Protein AF-A0A8B6D4Q1-F1 (afdb_monomer_lite)

pLDDT: mean 79.14, std 15.72, range [38.34, 98.31]

Structure (mmCIF, N/CA/C/O backbone):
data_AF-A0A8B6D4Q1-F1
#
_entry.id   AF-A0A8B6D4Q1-F1
#
loop_
_atom_site.group_PDB
_atom_site.id
_atom_site.type_symbol
_atom_site.label_atom_id
_atom_site.label_alt_id
_atom_site.label_comp_id
_atom_site.label_asym_id
_atom_site.label_entity_id
_atom_site.label_seq_id
_atom_site.pdbx_PDB_ins_code
_atom_site.Cartn_x
_atom_site.Cartn_y
_atom_site.Cartn_z
_atom_site.occupancy
_atom_site.B_iso_or_equiv
_atom_site.auth_seq_id
_atom_site.auth_comp_id
_atom_site.auth_asym_id
_atom_site.auth_atom_id
_atom_site.pdbx_PDB_model_num
ATOM 1 N N . MET A 1 1 ? 17.495 -22.645 78.482 1.00 38.34 1 MET A N 1
ATOM 2 C CA . MET A 1 1 ? 16.752 -23.537 77.558 1.00 38.34 1 MET A CA 1
ATOM 3 C C . MET A 1 1 ? 15.579 -22.728 77.011 1.00 38.34 1 MET A C 1
ATOM 5 O O . MET A 1 1 ? 14.772 -22.287 77.807 1.00 38.34 1 MET A O 1
ATOM 9 N N . GLY A 1 2 ? 15.636 -22.197 75.783 1.00 45.78 2 GLY A N 1
ATOM 10 C CA . GLY A 1 2 ? 15.195 -22.873 74.546 1.00 45.78 2 GLY A CA 1
ATOM 11 C C . GLY A 1 2 ? 13.665 -23.019 74.575 1.00 45.78 2 GLY A C 1
ATOM 12 O O . GLY A 1 2 ? 13.181 -23.778 75.397 1.00 45.78 2 GLY A O 1
ATOM 13 N N . LYS A 1 3 ? 12.842 -22.310 73.795 1.00 46.56 3 LYS A N 1
ATOM 14 C CA . LYS A 1 3 ? 12.865 -22.081 72.340 1.00 46.56 3 LYS A CA 1
ATOM 15 C C . LYS A 1 3 ? 12.187 -20.735 72.004 1.00 46.56 3 LYS A C 1
ATOM 17 O O . LYS A 1 3 ? 11.174 -20.408 72.609 1.00 46.56 3 LYS A O 1
ATOM 22 N N . LYS A 1 4 ? 12.697 -19.994 71.014 1.00 43.94 4 LYS A N 1
ATOM 23 C CA . LYS A 1 4 ? 11.911 -19.000 70.257 1.00 43.94 4 LYS A CA 1
ATOM 24 C C . LYS A 1 4 ? 11.621 -19.601 68.883 1.00 43.94 4 LYS A C 1
ATOM 26 O O . LYS A 1 4 ? 12.554 -19.994 68.186 1.00 43.94 4 LYS A O 1
ATOM 31 N N . GLU A 1 5 ? 10.341 -19.720 68.548 1.00 48.22 5 GLU A N 1
ATOM 32 C CA . GLU A 1 5 ? 9.853 -20.170 67.246 1.00 48.22 5 GLU A CA 1
ATOM 33 C C . GLU A 1 5 ? 10.176 -19.133 66.167 1.00 48.22 5 GLU A C 1
ATOM 35 O O . GLU A 1 5 ? 9.776 -17.974 66.241 1.00 48.22 5 GLU A O 1
ATOM 40 N N . VAL A 1 6 ? 10.929 -19.574 65.163 1.00 70.56 6 VAL A N 1
ATOM 41 C CA . VAL A 1 6 ? 11.118 -18.893 63.884 1.00 70.56 6 VAL A CA 1
ATOM 42 C C . VAL A 1 6 ? 10.270 -19.650 62.865 1.00 70.56 6 VAL A C 1
ATOM 44 O O . VAL A 1 6 ? 10.597 -20.801 62.581 1.00 70.56 6 VAL A O 1
ATOM 47 N N . LYS A 1 7 ? 9.197 -19.016 62.368 1.00 52.94 7 LYS A N 1
ATOM 48 C CA . LYS A 1 7 ? 8.333 -19.318 61.193 1.00 52.94 7 LYS A CA 1
ATOM 49 C C . LYS A 1 7 ? 6.954 -18.732 61.534 1.00 52.94 7 LYS A C 1
ATOM 51 O O . LYS A 1 7 ? 6.496 -18.899 62.648 1.00 52.94 7 LYS A O 1
ATOM 56 N N . ASP A 1 8 ? 6.257 -17.974 60.705 1.00 53.75 8 ASP A N 1
ATOM 57 C CA . ASP A 1 8 ? 5.904 -18.292 59.334 1.00 53.75 8 ASP A CA 1
ATOM 58 C C . ASP A 1 8 ? 5.216 -17.046 58.733 1.00 53.75 8 ASP A C 1
ATOM 60 O O . ASP A 1 8 ? 4.076 -16.748 59.059 1.00 53.75 8 ASP A O 1
ATOM 64 N N . ASN A 1 9 ? 5.922 -16.246 57.934 1.00 59.84 9 ASN A N 1
ATOM 65 C CA . ASN A 1 9 ? 5.298 -15.189 57.111 1.00 59.84 9 ASN A CA 1
ATOM 66 C C . ASN A 1 9 ? 5.635 -15.364 55.619 1.00 59.84 9 ASN A C 1
ATOM 68 O O . ASN A 1 9 ? 5.068 -14.719 54.744 1.00 59.84 9 ASN A O 1
ATOM 72 N N . SER A 1 10 ? 6.568 -16.267 55.317 1.00 60.53 10 SER A N 1
ATOM 73 C CA . SER A 1 10 ? 7.021 -16.603 53.973 1.00 60.53 10 SER A CA 1
ATOM 74 C C . SER A 1 10 ? 6.274 -17.800 53.376 1.00 60.53 10 SER A C 1
ATOM 76 O O . SER A 1 10 ? 6.248 -17.917 52.153 1.00 60.53 10 SER A O 1
ATOM 78 N N . VAL A 1 11 ? 5.611 -18.649 54.180 1.00 59.97 11 VAL A N 1
ATOM 79 C CA . VAL A 1 11 ? 4.752 -19.733 53.657 1.00 59.97 11 VAL A CA 1
ATOM 80 C C . VAL A 1 11 ? 3.339 -19.220 53.355 1.00 59.97 11 VAL A C 1
ATOM 82 O O . VAL A 1 11 ? 2.666 -19.765 52.484 1.00 59.97 11 VAL A O 1
ATOM 85 N N . GLU A 1 12 ? 2.889 -18.132 53.987 1.00 58.28 12 GLU A N 1
ATOM 86 C CA . GLU A 1 12 ? 1.572 -17.537 53.709 1.00 58.28 12 GLU A CA 1
ATOM 87 C C . GLU A 1 12 ? 1.509 -16.841 52.334 1.00 58.28 12 GLU A C 1
ATOM 89 O O . GLU A 1 12 ? 0.528 -16.994 51.602 1.00 58.28 12 GLU A O 1
ATOM 94 N N . LEU A 1 13 ? 2.591 -16.168 51.921 1.00 62.28 13 LEU A N 1
ATOM 95 C CA . LEU A 1 13 ? 2.729 -15.562 50.586 1.00 62.28 13 LEU A CA 1
ATOM 96 C C . LEU A 1 13 ? 2.746 -16.611 49.462 1.00 62.28 13 LEU A C 1
ATOM 98 O O . LEU A 1 13 ? 2.117 -16.414 48.423 1.00 62.28 13 LEU A O 1
ATOM 102 N N . GLU A 1 14 ? 3.406 -17.745 49.696 1.00 58.44 14 GLU A N 1
ATOM 103 C CA . GLU A 1 14 ? 3.440 -18.885 48.771 1.00 58.44 14 GLU A CA 1
ATOM 104 C C . GLU A 1 14 ? 2.133 -19.696 48.775 1.00 58.44 14 GLU A C 1
ATOM 106 O O . GLU A 1 14 ? 1.734 -20.252 47.755 1.00 58.44 14 GLU A O 1
ATOM 111 N N . LYS A 1 15 ? 1.400 -19.744 49.893 1.00 54.62 15 LYS A N 1
ATOM 112 C CA . LYS A 1 15 ? 0.054 -20.337 49.909 1.00 54.62 15 LYS A CA 1
ATOM 113 C C . LYS A 1 15 ? -0.954 -19.467 49.168 1.00 54.62 15 LYS A C 1
ATOM 115 O O . LYS A 1 15 ? -1.794 -20.012 48.456 1.00 54.62 15 LYS A O 1
ATOM 120 N N . LYS A 1 16 ? -0.857 -18.139 49.276 1.00 56.19 16 LYS A N 1
ATOM 121 C CA . LYS A 1 16 ? -1.745 -17.201 48.570 1.00 56.19 16 LYS A CA 1
ATOM 122 C C . LYS A 1 16 ? -1.600 -17.303 47.048 1.00 56.19 16 LYS A C 1
ATOM 124 O O . LYS A 1 16 ? -2.609 -17.255 46.347 1.00 56.19 16 LYS A O 1
ATOM 129 N N . SER A 1 17 ? -0.384 -17.523 46.543 1.00 59.78 17 SER A N 1
ATOM 130 C CA . SER A 1 17 ? -0.110 -17.704 45.107 1.00 59.78 17 SER A CA 1
ATOM 131 C C . SER A 1 17 ? -0.538 -19.068 44.547 1.00 59.78 17 SER A C 1
ATOM 133 O O . SER A 1 17 ? -0.742 -19.187 43.342 1.00 59.78 17 SER A O 1
ATOM 135 N N . ARG A 1 18 ? -0.723 -20.085 45.400 1.00 60.16 18 ARG A N 1
ATOM 136 C CA . ARG A 1 18 ? -1.125 -21.449 45.008 1.00 60.16 18 ARG A CA 1
ATOM 137 C C . ARG A 1 18 ? -2.599 -21.767 45.261 1.00 60.16 18 ARG A C 1
ATOM 139 O O . ARG A 1 18 ? -3.011 -22.917 45.109 1.00 60.16 18 ARG A O 1
ATOM 146 N N . THR A 1 19 ? -3.409 -20.783 45.652 1.00 74.12 19 THR A N 1
ATOM 147 C CA . THR A 1 19 ? -4.863 -20.985 45.679 1.00 74.12 19 THR A CA 1
ATOM 148 C C . THR A 1 19 ? -5.424 -20.854 44.266 1.00 74.12 19 THR A C 1
AT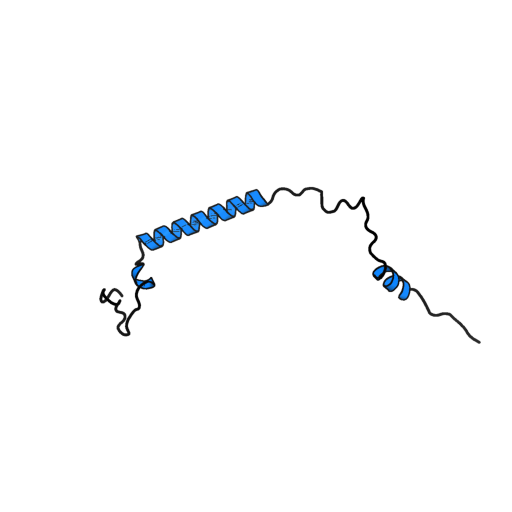OM 150 O O . THR A 1 19 ? -5.084 -19.892 43.575 1.00 74.12 19 THR A O 1
ATOM 153 N N . PRO A 1 20 ? -6.261 -21.800 43.801 1.00 74.38 20 PRO A N 1
ATOM 154 C CA . PRO A 1 20 ? -6.915 -21.648 42.512 1.00 74.38 20 PRO A CA 1
ATOM 155 C C . PRO A 1 20 ? -7.717 -20.346 42.539 1.00 74.38 20 PRO A C 1
ATOM 157 O O . PRO A 1 20 ? -8.523 -20.131 43.449 1.00 74.38 20 PRO A O 1
ATOM 160 N N . LEU A 1 21 ? -7.461 -19.475 41.559 1.00 74.81 21 LEU A N 1
ATOM 161 C CA . LEU A 1 21 ? -8.221 -18.248 41.344 1.00 74.81 21 LEU A CA 1
ATOM 162 C C . LEU A 1 21 ? -9.704 -18.625 41.277 1.00 74.81 21 LEU A C 1
ATOM 164 O O . LEU A 1 21 ? -10.148 -19.270 40.327 1.00 74.81 21 LEU A O 1
ATOM 168 N N . LYS A 1 22 ? -10.462 -18.281 42.322 1.00 79.88 22 LYS A N 1
ATOM 169 C CA . LYS A 1 22 ? -11.905 -18.515 42.341 1.00 79.88 22 LYS A CA 1
ATOM 170 C C . LYS A 1 22 ? -12.536 -17.611 41.288 1.00 79.88 22 LYS A C 1
ATOM 172 O O . LYS A 1 22 ? -12.357 -16.397 41.333 1.00 79.88 22 LYS A O 1
ATOM 177 N N . TYR A 1 23 ? -13.250 -18.220 40.345 1.00 78.06 23 TYR A N 1
ATOM 178 C CA . TYR A 1 23 ? -14.042 -17.507 39.351 1.00 78.06 23 TYR A CA 1
ATOM 179 C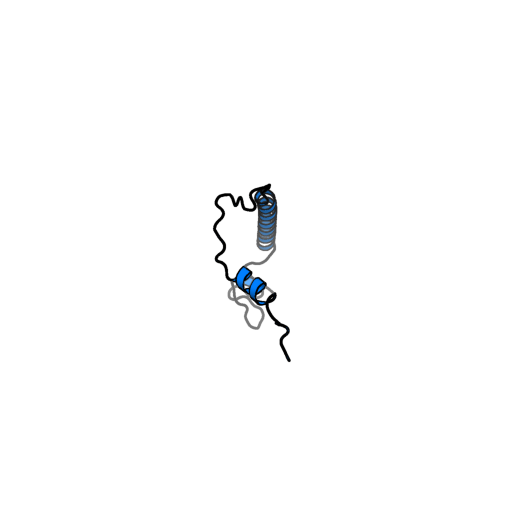 C . TYR A 1 23 ? -15.076 -16.625 40.062 1.00 78.06 23 TYR A C 1
ATOM 181 O O . TYR A 1 23 ? -15.926 -17.136 40.791 1.00 78.06 23 TYR A O 1
ATOM 189 N N . ASP A 1 24 ? -14.975 -15.309 39.872 1.00 81.06 24 ASP A N 1
ATOM 190 C CA . ASP A 1 24 ? -15.951 -14.343 40.368 1.00 81.06 24 ASP A CA 1
ATOM 191 C C . ASP A 1 24 ? -16.997 -14.076 39.268 1.00 81.06 24 ASP A C 1
ATOM 193 O O . ASP A 1 24 ? -16.660 -13.475 38.244 1.00 81.06 24 ASP A O 1
ATOM 197 N N . PRO A 1 25 ? -18.265 -14.495 39.444 1.00 80.50 25 PRO A N 1
ATOM 198 C CA . PRO A 1 25 ? -19.331 -14.252 38.469 1.00 80.50 25 PRO A CA 1
ATOM 199 C C . PRO A 1 25 ? -19.696 -12.764 38.330 1.00 80.50 25 PRO A C 1
ATOM 201 O O . PRO A 1 25 ? -20.367 -12.383 37.372 1.00 80.50 25 PRO A O 1
ATOM 204 N N . ASN A 1 26 ? -19.252 -11.910 39.259 1.00 79.25 26 ASN A N 1
ATOM 205 C CA . ASN A 1 26 ? -19.358 -10.455 39.169 1.00 79.25 26 ASN A CA 1
ATOM 206 C C . ASN A 1 26 ? -18.111 -9.796 38.564 1.00 79.25 26 ASN A C 1
ATOM 208 O O . ASN A 1 26 ? -18.075 -8.563 38.481 1.00 79.25 26 ASN A O 1
ATOM 212 N N . PHE A 1 27 ? -17.119 -10.574 38.098 1.00 79.31 27 PHE A N 1
ATOM 213 C CA . PHE A 1 27 ? -15.958 -10.045 37.387 1.00 79.31 27 PHE A CA 1
ATOM 214 C C . PHE A 1 27 ? -16.381 -9.474 36.036 1.00 79.31 27 PHE A C 1
ATOM 216 O O . PHE A 1 27 ? -16.327 -10.085 34.968 1.00 79.31 27 PHE A O 1
ATOM 223 N N . LYS A 1 28 ? -16.798 -8.222 36.103 1.00 72.50 28 LYS A N 1
ATOM 224 C CA . LYS A 1 28 ? -16.910 -7.327 34.977 1.00 72.50 28 LYS A CA 1
ATOM 225 C C . LYS A 1 28 ? -15.479 -6.925 34.657 1.00 72.50 28 LYS A C 1
ATOM 227 O O . LYS A 1 28 ? -14.930 -6.060 35.331 1.00 72.50 28 LYS A O 1
ATOM 232 N N . GLY A 1 29 ? -14.867 -7.617 33.692 1.00 74.56 29 GLY A N 1
ATOM 233 C CA . GLY A 1 29 ? -13.532 -7.297 33.184 1.00 74.56 29 GLY A CA 1
ATOM 234 C C . GLY A 1 29 ? -13.441 -5.853 32.661 1.00 74.56 29 GLY A C 1
ATOM 235 O O . GLY A 1 29 ? -14.298 -5.021 32.957 1.00 74.56 29 GLY A O 1
ATOM 236 N N . PRO A 1 30 ? -12.439 -5.497 31.847 1.00 75.44 30 PRO A N 1
ATOM 237 C CA . PRO A 1 30 ? -12.332 -4.149 31.284 1.00 75.44 30 PRO A CA 1
ATOM 238 C C . PRO A 1 30 ? -13.488 -3.848 30.296 1.00 75.44 30 PRO A C 1
ATOM 240 O O . PRO A 1 30 ? -13.337 -3.965 29.080 1.00 75.44 30 PRO A O 1
ATOM 243 N N . ILE A 1 31 ? -14.665 -3.505 30.835 1.00 66.25 31 ILE A N 1
ATOM 244 C CA . ILE A 1 31 ? -15.947 -3.300 30.131 1.00 66.25 31 ILE A CA 1
ATOM 245 C C . ILE A 1 31 ? -16.273 -1.800 30.016 1.00 66.25 31 ILE A C 1
ATOM 247 O O . ILE A 1 31 ? -17.196 -1.408 29.310 1.00 66.25 31 ILE A O 1
ATOM 251 N N . LYS A 1 32 ? -15.506 -0.916 30.665 1.00 65.62 32 LYS A N 1
ATOM 252 C CA . LYS A 1 32 ? -15.743 0.531 30.590 1.00 65.62 32 LYS A CA 1
ATOM 253 C C . LYS A 1 32 ? -14.915 1.173 29.471 1.00 65.62 32 LYS A C 1
ATOM 255 O O . LYS A 1 32 ? -13.693 1.080 29.471 1.00 65.62 32 LYS A O 1
ATOM 260 N N . ASN A 1 33 ? -15.620 1.852 28.561 1.00 61.53 33 ASN A N 1
ATOM 261 C CA . ASN A 1 33 ? -15.120 2.798 27.554 1.00 61.53 33 ASN A CA 1
ATOM 262 C C . ASN A 1 33 ? -14.150 2.235 26.500 1.00 61.53 33 ASN A C 1
ATOM 264 O O . ASN A 1 33 ? -13.079 2.790 26.259 1.00 61.53 33 ASN A O 1
ATOM 268 N N . ARG A 1 34 ? -14.555 1.174 25.795 1.00 69.12 34 ARG A N 1
ATOM 269 C CA . ARG A 1 34 ? -13.953 0.831 24.497 1.00 69.12 34 ARG A CA 1
ATOM 270 C C . ARG A 1 34 ? -14.486 1.817 23.445 1.00 69.12 34 ARG A C 1
ATOM 272 O O . ARG A 1 34 ? -15.470 1.523 22.777 1.00 69.12 34 ARG A O 1
ATOM 279 N N . SER A 1 35 ? -13.895 3.009 23.337 1.00 70.94 35 SER A N 1
ATOM 280 C CA . SER A 1 35 ? -14.135 3.848 22.153 1.00 70.94 35 SER A CA 1
ATOM 281 C C . SER A 1 35 ? -13.529 3.128 20.948 1.00 70.94 35 SER A C 1
ATOM 283 O O . SER A 1 35 ? -12.428 2.587 21.053 1.00 70.94 35 SER A O 1
ATOM 285 N N . CYS A 1 36 ? -14.266 3.030 19.845 1.00 79.00 36 CYS A N 1
ATOM 286 C CA . CYS A 1 36 ? -13.872 2.222 18.698 1.00 79.00 36 CYS A CA 1
ATOM 287 C C . CYS A 1 36 ? -12.655 2.863 18.002 1.00 79.00 36 CYS A C 1
ATOM 289 O O . CYS A 1 36 ? -12.803 3.743 17.158 1.00 79.00 36 CYS A O 1
ATOM 291 N N . THR A 1 37 ? -11.439 2.437 18.361 1.00 79.44 37 THR A N 1
ATOM 292 C CA . THR A 1 37 ? -10.183 2.831 17.689 1.00 79.44 37 THR A CA 1
ATOM 293 C C . THR A 1 37 ? -10.115 2.356 16.238 1.00 79.44 37 THR A C 1
ATOM 295 O O . THR A 1 37 ? -9.263 2.817 15.481 1.00 79.44 37 THR A O 1
ATOM 298 N N . ASP A 1 38 ? -11.022 1.460 15.852 1.00 83.00 38 ASP A N 1
ATOM 299 C CA . ASP A 1 38 ? -11.101 0.867 14.525 1.00 83.00 38 ASP A CA 1
ATOM 300 C C . ASP A 1 38 ? -11.335 1.926 13.440 1.00 83.00 38 ASP A C 1
ATOM 302 O O . ASP A 1 38 ? -10.624 1.962 12.447 1.00 83.00 38 ASP A O 1
ATOM 306 N N . ILE A 1 39 ? -12.226 2.894 13.678 1.00 89.12 39 ILE A N 1
ATOM 307 C CA . ILE A 1 39 ? -12.603 3.905 12.674 1.00 89.12 39 ILE A CA 1
ATOM 308 C C . ILE A 1 39 ? -11.389 4.729 12.216 1.00 89.12 39 ILE A C 1
ATOM 310 O O . ILE A 1 39 ? -11.160 4.903 11.020 1.00 89.12 39 ILE A O 1
ATOM 314 N N . ILE A 1 40 ? -10.587 5.222 13.163 1.00 91.81 40 ILE A N 1
ATOM 315 C CA . ILE A 1 40 ? -9.397 6.029 12.852 1.00 91.81 40 ILE A CA 1
ATOM 316 C C . ILE A 1 40 ? -8.330 5.154 12.183 1.00 91.81 40 ILE A C 1
ATOM 318 O O . ILE A 1 40 ? -7.724 5.572 11.198 1.00 91.81 40 ILE A O 1
ATOM 322 N N . CYS A 1 41 ? -8.128 3.932 12.683 1.00 91.94 41 CYS A N 1
ATOM 323 C CA . CYS A 1 41 ? -7.173 2.985 12.113 1.00 91.94 41 CYS A CA 1
ATOM 324 C C . CYS A 1 41 ? -7.522 2.634 10.657 1.00 91.94 41 CYS A C 1
ATOM 326 O O . CYS A 1 41 ? -6.661 2.704 9.779 1.00 91.94 41 CYS A O 1
ATOM 328 N N . CYS A 1 42 ? -8.795 2.347 10.375 1.00 93.88 42 CYS A N 1
ATOM 329 C CA . CYS A 1 42 ? -9.286 2.060 9.032 1.00 93.88 42 CYS A CA 1
ATOM 330 C C . CYS A 1 42 ? -9.080 3.239 8.078 1.00 93.88 42 CYS A C 1
ATOM 332 O O . CYS A 1 42 ? -8.617 3.033 6.960 1.00 93.88 42 CYS A O 1
ATOM 334 N N . LEU A 1 43 ? -9.378 4.473 8.501 1.00 95.88 43 LEU A N 1
ATOM 335 C CA . LEU A 1 43 ? -9.172 5.656 7.656 1.00 95.88 43 LEU A CA 1
ATOM 336 C C . LEU A 1 43 ? -7.694 5.857 7.301 1.00 95.88 43 LEU A C 1
ATOM 338 O O . LEU A 1 43 ? -7.369 6.073 6.134 1.00 95.88 43 LEU A O 1
ATOM 342 N N . LEU A 1 44 ? -6.795 5.735 8.282 1.00 96.62 44 LEU A N 1
ATOM 343 C CA . LEU A 1 44 ? -5.352 5.821 8.042 1.00 96.62 44 LEU A CA 1
ATOM 344 C C . LEU A 1 44 ? -4.870 4.718 7.093 1.00 96.62 44 LEU A C 1
ATOM 346 O O . LEU A 1 44 ? -4.092 4.991 6.178 1.00 96.62 44 LEU A O 1
ATOM 350 N N . PHE A 1 45 ? -5.364 3.491 7.269 1.00 96.44 45 PHE A N 1
ATOM 351 C CA . PHE A 1 45 ? -5.031 2.372 6.395 1.00 96.44 45 PHE A CA 1
ATOM 352 C C . PHE A 1 45 ? -5.499 2.611 4.954 1.00 96.44 45 PHE A C 1
ATOM 354 O O . PHE A 1 45 ? -4.728 2.408 4.019 1.00 96.44 45 PHE A O 1
ATOM 361 N N . LEU A 1 46 ? -6.721 3.110 4.755 1.00 97.69 46 LEU A N 1
ATOM 362 C CA . LEU A 1 46 ? -7.239 3.422 3.420 1.00 97.69 46 LEU A CA 1
ATOM 363 C C . LEU A 1 46 ? -6.444 4.538 2.733 1.00 97.69 46 LEU A C 1
ATOM 365 O O . LEU A 1 46 ? -6.148 4.422 1.545 1.00 97.69 46 LEU A O 1
ATOM 369 N N . ILE A 1 47 ? -6.052 5.583 3.468 1.00 98.19 47 ILE A N 1
ATOM 370 C CA . ILE A 1 47 ? -5.180 6.645 2.942 1.00 98.19 47 ILE A CA 1
ATOM 371 C C . ILE A 1 47 ? -3.828 6.063 2.521 1.00 98.19 47 ILE A C 1
ATOM 373 O O . ILE A 1 47 ? -3.336 6.374 1.437 1.00 98.19 47 ILE A O 1
ATOM 377 N N . PHE A 1 48 ? -3.243 5.195 3.347 1.00 98.00 48 PHE A N 1
ATOM 378 C CA . PHE A 1 48 ? -1.975 4.541 3.041 1.00 98.00 48 PHE A CA 1
ATOM 379 C C . PHE A 1 48 ? -2.064 3.675 1.777 1.00 98.00 48 PHE A C 1
ATOM 381 O O . PHE A 1 48 ? -1.244 3.826 0.871 1.00 98.00 48 PHE A O 1
ATOM 388 N N . ILE A 1 49 ? -3.092 2.828 1.669 1.00 98.31 49 ILE A N 1
ATOM 389 C CA . ILE A 1 49 ? -3.341 2.018 0.469 1.00 98.31 49 ILE A CA 1
ATOM 390 C C . ILE A 1 49 ? -3.564 2.913 -0.756 1.00 98.31 49 ILE A C 1
ATOM 392 O O . ILE A 1 49 ? -2.981 2.657 -1.807 1.00 98.31 49 ILE A O 1
ATOM 396 N N . GLY A 1 50 ? -4.340 3.992 -0.625 1.00 98.31 50 GLY A N 1
ATOM 397 C CA . GLY A 1 50 ? -4.529 4.973 -1.694 1.00 98.31 50 GLY A CA 1
ATOM 398 C C . GLY A 1 50 ? -3.206 5.588 -2.160 1.00 98.31 50 GLY A C 1
ATOM 399 O O . GLY A 1 50 ? -2.939 5.637 -3.360 1.00 98.31 50 GLY A O 1
ATOM 400 N N . GLY A 1 51 ? -2.338 5.977 -1.223 1.00 98.06 51 GLY A N 1
ATOM 401 C CA . GLY A 1 51 ? -0.996 6.478 -1.519 1.00 98.06 51 GLY A CA 1
ATOM 402 C C . GLY A 1 51 ? -0.138 5.460 -2.274 1.00 98.06 51 GLY A C 1
ATOM 403 O O . GLY A 1 51 ? 0.489 5.807 -3.274 1.00 98.06 51 GLY A O 1
ATOM 404 N N . LEU A 1 52 ? -0.163 4.189 -1.861 1.00 98.06 52 LEU A N 1
ATOM 405 C CA . LEU A 1 52 ? 0.551 3.116 -2.560 1.00 98.06 52 LEU A CA 1
ATOM 406 C C . LEU A 1 52 ? 0.034 2.901 -3.984 1.00 98.06 52 LEU A C 1
ATOM 4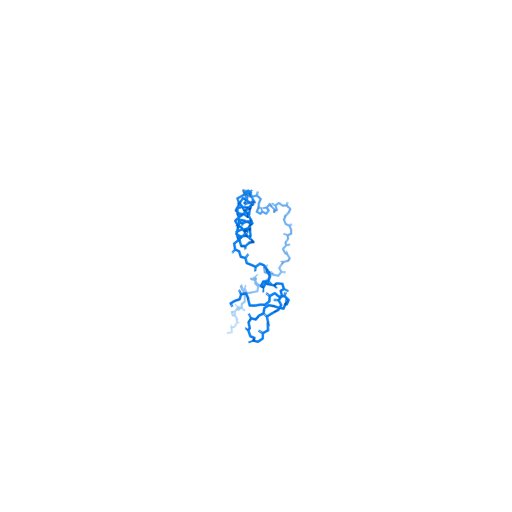08 O O . LEU A 1 52 ? 0.837 2.728 -4.899 1.00 98.06 52 LEU A O 1
ATOM 412 N N . VAL A 1 53 ? -1.283 2.948 -4.192 1.00 98.06 53 VAL A N 1
ATOM 413 C CA . VAL A 1 53 ? -1.881 2.829 -5.532 1.00 98.06 53 VAL A CA 1
ATOM 414 C C . VAL A 1 53 ? -1.430 3.981 -6.431 1.00 98.06 53 VAL A C 1
ATOM 416 O O . VAL A 1 53 ? -1.062 3.747 -7.582 1.00 98.06 53 VAL A O 1
ATOM 419 N N . VAL A 1 54 ? -1.396 5.212 -5.915 1.00 97.94 54 VAL A N 1
ATOM 420 C CA . VAL A 1 54 ? -0.905 6.377 -6.669 1.00 97.94 54 VAL A CA 1
ATOM 421 C C . VAL A 1 54 ? 0.561 6.199 -7.062 1.00 97.94 54 VAL A C 1
ATOM 423 O O . VAL A 1 54 ? 0.903 6.386 -8.231 1.00 97.94 54 VAL A O 1
ATOM 426 N N . VAL A 1 55 ? 1.418 5.790 -6.122 1.00 97.12 55 VAL A N 1
ATOM 427 C CA . VAL A 1 55 ? 2.841 5.528 -6.394 1.00 97.12 55 VAL A CA 1
ATOM 428 C C . VAL A 1 55 ? 3.007 4.409 -7.422 1.00 97.12 55 VAL A C 1
ATOM 430 O O . VAL A 1 55 ? 3.809 4.550 -8.343 1.00 97.12 55 VAL A O 1
ATOM 433 N N . ALA A 1 56 ? 2.223 3.334 -7.320 1.00 95.00 56 ALA A N 1
ATOM 434 C CA . ALA A 1 56 ? 2.246 2.246 -8.290 1.00 95.00 56 ALA A CA 1
ATOM 435 C C . ALA A 1 56 ? 1.886 2.751 -9.694 1.00 95.00 56 ALA A C 1
ATOM 437 O O . ALA A 1 56 ? 2.645 2.526 -10.633 1.00 95.00 56 ALA A O 1
ATOM 438 N N . ILE A 1 57 ? 0.781 3.492 -9.846 1.00 96.19 57 ILE A N 1
ATOM 439 C CA . ILE A 1 57 ? 0.376 4.066 -11.141 1.00 96.19 57 ILE A CA 1
ATOM 440 C C . ILE A 1 57 ? 1.467 4.985 -11.692 1.00 96.19 57 ILE A C 1
ATOM 442 O O . ILE A 1 57 ? 1.790 4.898 -12.875 1.00 96.19 57 ILE A O 1
ATOM 446 N N . PHE A 1 58 ? 2.053 5.839 -10.852 1.00 96.56 58 PHE A N 1
ATOM 447 C CA . PHE A 1 58 ? 3.148 6.716 -11.257 1.00 96.56 58 PHE A CA 1
ATOM 448 C C . PHE A 1 58 ? 4.348 5.907 -11.775 1.00 96.56 58 PHE A C 1
ATOM 450 O O . PHE A 1 58 ? 4.832 6.161 -12.877 1.00 96.56 58 PHE A O 1
ATOM 457 N N . ALA A 1 59 ? 4.769 4.874 -11.045 1.00 93.75 59 ALA A N 1
ATOM 458 C CA . ALA A 1 59 ? 5.855 3.991 -11.460 1.00 93.75 59 ALA A CA 1
ATOM 459 C C . ALA A 1 59 ? 5.544 3.246 -12.770 1.00 93.75 59 ALA A C 1
ATOM 461 O O . ALA A 1 59 ? 6.422 3.122 -13.615 1.00 93.75 59 ALA A O 1
ATOM 462 N N . PHE A 1 60 ? 4.303 2.806 -12.989 1.00 91.81 60 PHE A N 1
ATOM 463 C CA . PHE A 1 60 ? 3.909 2.169 -14.252 1.00 91.81 60 PHE A CA 1
ATOM 464 C C . PHE A 1 60 ? 3.833 3.146 -15.429 1.00 91.81 60 PHE A C 1
ATOM 466 O O . PHE A 1 60 ? 4.061 2.746 -16.568 1.00 91.81 60 PHE A O 1
ATOM 473 N N . LYS A 1 61 ? 3.466 4.409 -15.184 1.00 93.38 61 LYS A N 1
ATOM 474 C CA . LYS A 1 61 ? 3.343 5.430 -16.235 1.00 93.38 61 LYS A CA 1
ATOM 475 C C . LYS A 1 61 ? 4.693 5.985 -16.674 1.00 93.38 61 LYS A C 1
ATOM 477 O O . LYS A 1 61 ? 4.854 6.262 -17.858 1.00 93.38 61 LYS A O 1
ATOM 482 N N . TYR A 1 62 ? 5.615 6.177 -15.733 1.00 92.06 62 TYR A N 1
ATOM 483 C CA . TYR A 1 62 ? 6.902 6.832 -15.985 1.00 92.06 62 TYR A CA 1
ATOM 484 C C . TYR A 1 62 ? 8.107 5.886 -15.919 1.00 92.06 62 TYR A C 1
ATOM 486 O O . TYR A 1 62 ? 9.191 6.266 -16.351 1.00 92.06 62 TYR A O 1
ATOM 494 N N . GLY A 1 63 ? 7.945 4.679 -15.380 1.00 88.88 63 GLY A N 1
ATOM 495 C CA . GLY A 1 63 ? 8.983 3.650 -15.346 1.00 88.88 63 GLY A CA 1
ATOM 496 C C . GLY A 1 63 ? 8.871 2.654 -16.499 1.00 88.88 63 GLY A C 1
ATOM 497 O O . GLY A 1 63 ? 7.872 2.616 -17.216 1.00 88.88 63 GLY A O 1
ATOM 498 N N . ASP A 1 64 ? 9.898 1.814 -16.651 1.00 88.81 64 ASP A N 1
ATOM 499 C CA . ASP A 1 64 ? 9.889 0.698 -17.600 1.00 88.81 64 ASP A CA 1
ATOM 500 C C . ASP A 1 64 ? 9.686 -0.644 -16.863 1.00 88.81 64 ASP A C 1
ATOM 502 O O . ASP A 1 64 ? 10.620 -1.154 -16.235 1.00 88.81 64 ASP A O 1
ATOM 506 N N . PRO A 1 65 ? 8.483 -1.254 -16.914 1.00 86.12 65 PRO A N 1
ATOM 507 C CA . PRO A 1 65 ? 8.214 -2.527 -16.244 1.00 86.12 65 PRO A CA 1
ATOM 508 C C . PRO A 1 65 ? 8.979 -3.707 -16.862 1.00 86.12 65 PRO A C 1
ATOM 510 O O . PRO A 1 65 ? 9.083 -4.763 -16.232 1.00 86.12 65 PRO A O 1
ATOM 513 N N . LYS A 1 66 ? 9.532 -3.562 -18.074 1.00 84.75 66 LYS A N 1
ATOM 514 C CA . LYS A 1 66 ? 10.278 -4.639 -18.745 1.00 84.75 66 LYS A CA 1
ATOM 515 C C . LYS A 1 66 ? 11.572 -4.969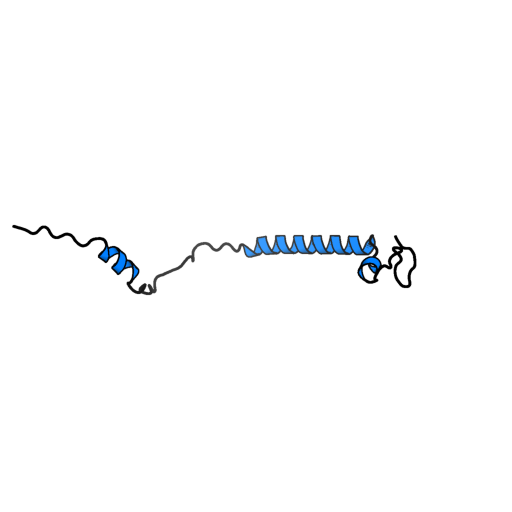 -18.017 1.00 84.75 66 LYS A C 1
ATOM 517 O O . LYS A 1 66 ? 11.977 -6.128 -18.026 1.00 84.75 66 LYS A O 1
ATOM 522 N N . LEU A 1 67 ? 12.159 -3.988 -17.334 1.00 84.75 67 LEU A N 1
ATOM 523 C CA . LEU A 1 67 ? 13.379 -4.173 -16.555 1.00 84.75 67 LEU A CA 1
ATOM 524 C C . LEU A 1 67 ? 13.184 -5.141 -15.371 1.00 84.75 67 LEU A C 1
ATOM 526 O O . LEU A 1 67 ? 14.146 -5.747 -14.914 1.00 84.75 67 LEU A O 1
ATOM 530 N N . LEU A 1 68 ? 11.946 -5.314 -14.889 1.00 86.19 68 LEU A N 1
ATOM 531 C CA . LEU A 1 68 ? 11.614 -6.282 -13.836 1.00 86.19 68 LEU A CA 1
ATOM 532 C C . LEU A 1 68 ? 11.271 -7.671 -14.386 1.00 86.19 68 LEU A C 1
ATOM 534 O O . LEU A 1 68 ? 11.475 -8.669 -13.700 1.00 86.19 68 LEU A O 1
ATOM 538 N N . LEU A 1 69 ? 10.701 -7.736 -15.593 1.00 87.62 69 LEU A N 1
ATOM 539 C CA . LEU A 1 69 ? 10.192 -8.983 -16.168 1.00 87.62 69 LEU A CA 1
ATOM 540 C C . LEU A 1 69 ? 11.274 -9.774 -16.910 1.00 87.62 69 LEU A C 1
ATOM 542 O O . LEU A 1 69 ? 11.236 -11.004 -16.929 1.00 87.62 69 LEU A O 1
ATOM 546 N N . TYR A 1 70 ? 12.207 -9.068 -17.551 1.00 88.88 70 TYR A N 1
ATOM 547 C CA . TYR A 1 70 ? 13.211 -9.669 -18.418 1.00 88.88 70 TYR A CA 1
ATOM 548 C C . TYR A 1 70 ? 14.599 -9.635 -17.771 1.00 88.88 70 TYR A C 1
ATOM 550 O O . TYR A 1 70 ? 15.011 -8.604 -17.238 1.00 88.88 70 TYR A O 1
ATOM 558 N N . PRO A 1 71 ? 15.356 -10.743 -17.837 1.00 87.38 71 PRO A N 1
ATOM 559 C CA . PRO A 1 71 ? 16.729 -10.769 -17.362 1.00 87.38 71 PRO A CA 1
ATOM 560 C C . PRO A 1 71 ? 17.653 -9.955 -18.280 1.00 87.38 71 PRO A C 1
ATOM 562 O O . PRO A 1 71 ? 17.461 -9.896 -19.501 1.00 87.38 71 PRO A O 1
ATOM 565 N N . VAL A 1 72 ? 18.685 -9.368 -17.674 1.00 90.31 72 VAL A N 1
ATOM 566 C CA . VAL A 1 72 ? 19.744 -8.600 -18.344 1.00 90.31 72 VAL A CA 1
ATOM 567 C C . VAL A 1 72 ? 20.968 -9.488 -18.575 1.00 90.31 72 VAL A C 1
ATOM 569 O O . VAL A 1 72 ? 21.320 -10.296 -17.713 1.00 90.31 72 VAL A O 1
ATOM 572 N N . ASN A 1 73 ? 21.624 -9.360 -19.729 1.00 88.19 73 ASN A N 1
ATOM 573 C CA . ASN A 1 73 ? 22.890 -10.052 -19.992 1.00 88.19 73 ASN A CA 1
ATOM 574 C C . ASN A 1 73 ? 24.093 -9.298 -19.376 1.00 88.19 73 ASN A C 1
ATOM 576 O O . ASN A 1 73 ? 23.953 -8.201 -18.840 1.00 88.19 73 ASN A O 1
ATOM 580 N N . SER A 1 74 ? 25.304 -9.860 -19.483 1.00 89.56 74 SER A N 1
ATOM 581 C CA . SER A 1 74 ? 26.541 -9.239 -18.967 1.00 89.56 74 SER A CA 1
ATOM 582 C C . SER A 1 74 ? 26.908 -7.896 -19.615 1.00 89.56 74 SER A C 1
ATOM 584 O O . SER A 1 74 ? 27.739 -7.174 -19.075 1.00 89.56 74 SER A O 1
ATOM 586 N N . ASN A 1 75 ? 26.301 -7.559 -20.755 1.00 88.56 75 ASN A N 1
ATOM 587 C CA . ASN A 1 75 ? 26.491 -6.291 -21.460 1.00 88.56 75 ASN A CA 1
ATOM 588 C C . ASN A 1 75 ? 25.398 -5.258 -21.119 1.00 88.56 75 ASN A C 1
ATOM 590 O O . ASN A 1 75 ? 25.322 -4.220 -21.779 1.00 88.56 75 ASN A O 1
ATOM 594 N N . ASN A 1 76 ? 24.568 -5.525 -20.101 1.00 85.19 76 ASN A N 1
ATOM 595 C CA . ASN A 1 76 ? 23.420 -4.711 -19.683 1.00 85.19 76 ASN A CA 1
ATOM 596 C C . ASN A 1 76 ? 22.325 -4.569 -20.755 1.00 85.19 76 ASN A C 1
ATOM 598 O O . ASN A 1 76 ? 21.639 -3.551 -20.838 1.00 85.19 76 ASN A O 1
ATOM 602 N N . GLU A 1 77 ? 22.138 -5.600 -21.574 1.00 89.19 77 GLU A N 1
ATOM 603 C CA . GLU A 1 77 ? 21.104 -5.643 -22.609 1.00 89.19 77 GLU A CA 1
ATOM 604 C C . GLU A 1 77 ? 19.944 -6.533 -22.169 1.00 89.19 77 GLU A C 1
ATOM 606 O O . GLU A 1 77 ? 20.151 -7.627 -21.628 1.00 89.19 77 GLU A O 1
ATOM 611 N N . LEU A 1 78 ? 18.716 -6.084 -22.431 1.00 90.50 78 LEU A N 1
ATOM 612 C CA . LEU A 1 78 ? 17.516 -6.864 -22.148 1.00 90.50 78 LEU A CA 1
ATOM 613 C C . LEU A 1 78 ? 17.271 -7.877 -23.266 1.00 90.50 78 LEU A C 1
ATOM 615 O O . LEU A 1 78 ? 17.281 -7.545 -24.459 1.00 90.50 78 LEU A O 1
ATOM 619 N N . CYS A 1 79 ? 17.021 -9.127 -22.871 1.00 85.31 79 CYS A N 1
ATOM 620 C CA . CYS A 1 79 ? 16.773 -10.220 -23.805 1.00 85.31 79 CYS A CA 1
ATOM 621 C C . CYS A 1 79 ? 15.564 -9.912 -24.708 1.00 85.31 79 CYS A C 1
ATOM 623 O O . CYS A 1 79 ? 14.467 -9.664 -24.216 1.00 85.31 79 CYS A O 1
ATOM 625 N N . GLY A 1 80 ? 15.765 -9.914 -26.030 1.00 86.69 80 GLY A N 1
ATOM 626 C CA . GLY A 1 80 ? 14.714 -9.632 -27.018 1.00 86.69 80 GLY A CA 1
ATOM 627 C C . GLY A 1 80 ? 14.403 -8.148 -27.256 1.00 86.69 80 GLY A C 1
ATOM 628 O O . GLY A 1 80 ? 13.586 -7.850 -28.124 1.00 86.69 80 GLY A O 1
ATOM 629 N N . TYR A 1 81 ? 15.059 -7.223 -26.543 1.00 82.44 81 TYR A N 1
ATOM 630 C CA . TYR A 1 81 ? 14.813 -5.778 -26.665 1.00 82.44 81 TYR A CA 1
ATOM 631 C C . TYR A 1 81 ? 16.070 -4.925 -26.921 1.00 82.44 81 TYR A C 1
ATOM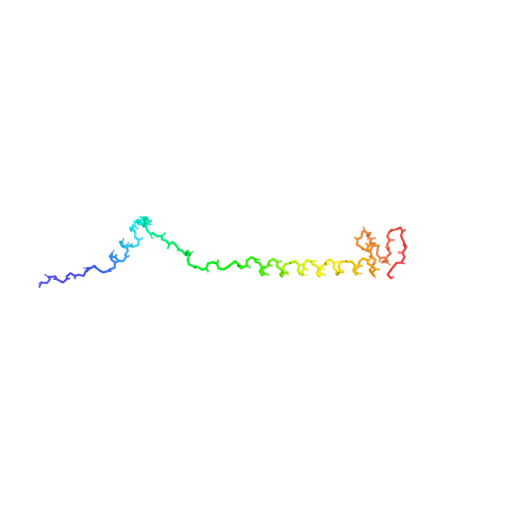 633 O O . TYR A 1 81 ? 15.931 -3.773 -27.331 1.00 82.44 81 TYR A O 1
ATOM 641 N N . GLY A 1 82 ? 17.279 -5.465 -26.726 1.00 78.69 82 GLY A N 1
ATOM 642 C CA . GLY A 1 82 ? 18.544 -4.758 -26.969 1.00 78.69 82 GLY A CA 1
ATOM 643 C C . GLY A 1 82 ? 18.980 -3.865 -25.799 1.00 78.69 82 GLY A C 1
ATOM 644 O O . GLY A 1 82 ? 18.623 -4.119 -24.646 1.00 78.69 82 GLY A O 1
ATOM 645 N N . LYS A 1 83 ? 19.776 -2.823 -26.080 1.00 75.56 83 LYS A N 1
ATOM 646 C CA . LYS A 1 83 ? 20.212 -1.844 -25.068 1.00 75.56 83 LYS A CA 1
ATOM 647 C C . LYS A 1 83 ? 19.051 -0.940 -24.651 1.00 75.56 83 LYS A C 1
ATOM 649 O O . LYS A 1 83 ? 18.584 -0.133 -25.449 1.00 75.56 83 LYS A O 1
ATOM 654 N N . GLN A 1 84 ? 18.616 -1.072 -23.401 1.00 69.25 84 GLN A N 1
ATOM 655 C CA . GLN A 1 84 ? 17.649 -0.169 -22.754 1.00 69.25 84 GLN A CA 1
ATOM 656 C C . GLN A 1 84 ? 18.243 0.577 -21.550 1.00 69.25 84 GLN A C 1
ATOM 658 O O . GLN A 1 84 ? 17.548 1.391 -20.948 1.00 69.25 84 GLN A O 1
ATOM 663 N N . MET A 1 85 ? 19.505 0.295 -21.206 1.00 60.56 85 MET A N 1
ATOM 664 C CA . MET A 1 85 ? 20.262 0.968 -20.148 1.00 60.56 85 MET A CA 1
ATOM 665 C C . MET A 1 85 ? 21.412 1.776 -20.738 1.00 60.56 85 MET A C 1
ATOM 667 O O . MET A 1 85 ? 22.046 1.278 -21.701 1.00 60.56 85 MET A O 1
#

Radius of gyration: 34.54 Å; chains: 1; bounding box: 46×30×105 Å

Secondary structure (DSSP, 8-state):
--------SHHHHHHHHTS-----TT---S-S----THHHHHHHHHHHHHHHHHHHHHHHHHS-THHHHS-B-TTSEETTTEE--

Foldseek 3Di:
DDDDDDDDDPVVVVVVVPDPDPDDPPPP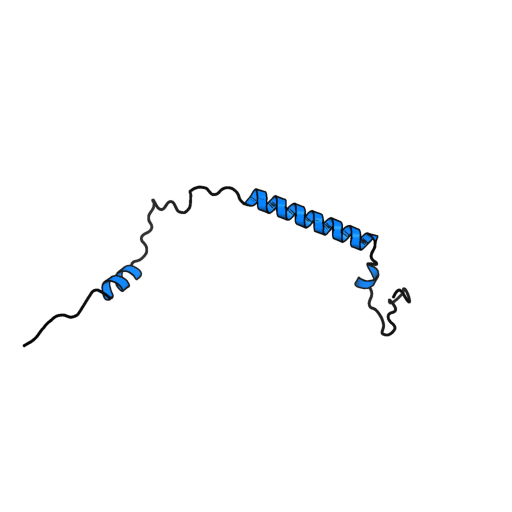DPPPDPDPPPVVVVVVVVVVVVVVVVVVVVCVVPHDCQPVVFDADPVRATPPHGDPD

InterPro domains:
  IPR007603 Choline transporter-like [PTHR12385] (25-82)

Sequence (85 aa):
MGKKEVKDNSVELEKKSRTPLKYDPNFKGPIKNRSCTDIICCLLFLIFIGGLVVVAIFAFKYGDPKLLLYPVNSNNELCGYGKQM

Organism: Mytilus galloprovincialis (NCBI:txid29158)